Protein AF-A0AAD8H794-F1 (afdb_monomer)

Nearest PDB structures (foldseek):
  5msc-assembly1_A  TM=8.688E-01  e=3.220E-03  Nocardia iowensis
  5msw-assembly1_A  TM=8.282E-01  e=3.709E-03  Segniliparus rugosus ATCC BAA-974
  6oz1-assembly1_A  TM=8.303E-01  e=5.667E-03  Mycobacteroides chelonae
  5mss-assembly1_A  TM=8.416E-01  e=1.524E-02  Segniliparus rugosus ATCC BAA-974

Secondary structure (DSSP, 8-state):
---------------S--HHHHHHHTT-HHHHHHHHHHHHHHHHHTT--GGGS-S-----SSPP-TTTT-B-TTS-B-HHHHHHHTHHHHHHHHHHHHHHHHHHTT-

Mean predicted aligned error: 9.42 Å

Structure (mmCIF, N/CA/C/O backbone):
data_AF-A0AAD8H794-F1
#
_entry.id   AF-A0AAD8H794-F1
#
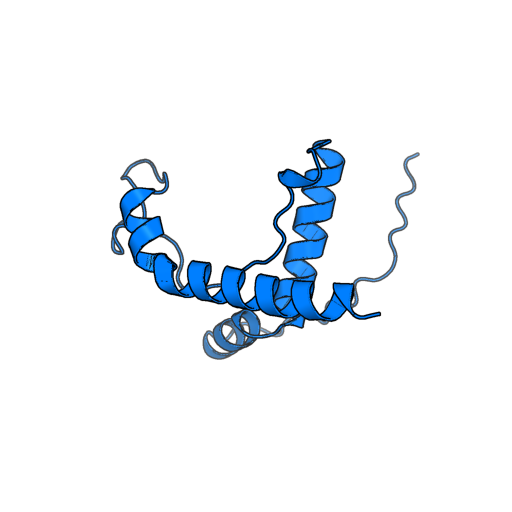loop_
_atom_site.group_PDB
_atom_site.id
_atom_site.type_symbol
_atom_site.label_atom_id
_atom_site.label_alt_id
_atom_site.label_comp_id
_atom_site.label_asym_id
_atom_site.label_entity_id
_atom_site.label_seq_id
_atom_site.pdbx_PDB_ins_code
_atom_site.Cartn_x
_atom_site.Cartn_y
_atom_site.Cartn_z
_atom_site.occupancy
_atom_site.B_iso_or_equiv
_atom_site.auth_seq_id
_atom_site.auth_comp_id
_atom_site.auth_asym_id
_atom_site.auth_atom_id
_atom_site.pdbx_PDB_model_num
ATOM 1 N N . MET A 1 1 ? 20.321 29.752 0.940 1.00 36.44 1 MET A N 1
ATOM 2 C CA . MET A 1 1 ? 19.524 29.686 -0.300 1.00 36.44 1 MET A CA 1
ATOM 3 C C . MET A 1 1 ? 19.483 28.234 -0.747 1.00 36.44 1 MET A C 1
ATOM 5 O O . MET A 1 1 ? 20.483 27.760 -1.264 1.00 36.44 1 MET A O 1
ATOM 9 N N . ASN A 1 2 ? 18.388 27.517 -0.495 1.00 34.38 2 ASN A N 1
ATOM 10 C CA . ASN A 1 2 ? 18.231 26.149 -0.991 1.00 34.38 2 ASN A CA 1
ATOM 11 C C . ASN A 1 2 ? 17.553 26.214 -2.358 1.00 34.38 2 ASN A C 1
ATOM 13 O O . ASN A 1 2 ? 16.357 26.477 -2.453 1.00 34.38 2 ASN A O 1
ATOM 17 N N . SER A 1 3 ? 18.346 26.035 -3.411 1.00 37.50 3 SER A N 1
ATOM 18 C CA . SER A 1 3 ? 17.858 25.787 -4.761 1.00 37.50 3 SER A CA 1
ATOM 19 C C . SER A 1 3 ? 17.489 24.309 -4.884 1.00 37.50 3 SER A C 1
ATOM 21 O O . SER A 1 3 ? 18.359 23.470 -5.101 1.00 37.50 3 SER A O 1
ATOM 23 N N . CYS A 1 4 ? 16.204 23.997 -4.761 1.00 37.56 4 CYS A N 1
ATOM 24 C CA . CYS A 1 4 ? 15.647 22.753 -5.277 1.00 37.56 4 CYS A CA 1
ATOM 25 C C . CYS A 1 4 ? 14.889 23.102 -6.559 1.00 37.56 4 CYS A C 1
ATOM 27 O O . CYS A 1 4 ? 13.697 23.387 -6.534 1.00 37.56 4 CYS A O 1
ATOM 29 N N . VAL A 1 5 ? 15.611 23.147 -7.678 1.00 45.78 5 VAL A N 1
ATOM 30 C CA . VAL A 1 5 ? 15.010 23.011 -9.007 1.00 45.78 5 VAL A CA 1
ATOM 31 C C . VAL A 1 5 ? 14.890 21.517 -9.277 1.00 45.78 5 VAL A C 1
ATOM 33 O O . VAL A 1 5 ? 15.856 20.862 -9.650 1.00 45.78 5 VAL A O 1
ATOM 36 N N . GLY A 1 6 ? 13.707 20.977 -8.993 1.00 36.09 6 GLY A N 1
ATOM 37 C CA . GLY A 1 6 ? 13.239 19.700 -9.516 1.00 36.09 6 GLY A CA 1
ATOM 38 C C . GLY A 1 6 ? 12.213 20.001 -10.595 1.00 36.09 6 GLY A C 1
ATOM 39 O O . GLY A 1 6 ? 11.066 20.326 -10.301 1.00 36.09 6 GLY A O 1
ATOM 40 N N . GLU A 1 7 ? 12.674 19.995 -11.838 1.00 43.09 7 GLU A N 1
ATOM 41 C CA . GLU A 1 7 ? 11.876 20.237 -13.029 1.00 43.09 7 GLU A CA 1
ATOM 42 C C . GLU A 1 7 ? 10.856 19.113 -13.277 1.00 43.09 7 GLU A C 1
ATOM 44 O O . GLU A 1 7 ? 11.184 17.931 -13.271 1.00 43.09 7 GLU A O 1
ATOM 49 N N . ASN A 1 8 ? 9.629 19.538 -13.595 1.00 39.47 8 ASN A N 1
ATOM 50 C CA . ASN A 1 8 ? 8.671 18.883 -14.487 1.00 39.47 8 ASN A CA 1
ATOM 51 C C . ASN A 1 8 ? 8.181 17.468 -14.133 1.00 39.47 8 ASN A C 1
ATOM 53 O O . ASN A 1 8 ? 8.352 16.521 -14.901 1.00 39.47 8 ASN A O 1
ATOM 57 N N . LEU A 1 9 ? 7.349 17.371 -13.095 1.00 43.09 9 LEU A N 1
ATOM 58 C CA . LEU A 1 9 ? 6.205 16.462 -13.172 1.00 43.09 9 LEU A CA 1
ATOM 59 C C . LEU A 1 9 ? 5.119 17.154 -13.997 1.00 43.09 9 LEU A C 1
ATOM 61 O O . LEU A 1 9 ? 4.323 17.935 -13.479 1.00 43.09 9 LEU A O 1
ATOM 65 N N . ASN A 1 10 ? 5.079 16.865 -15.299 1.00 41.28 10 ASN A N 1
ATOM 66 C CA . ASN A 1 10 ? 3.905 17.136 -16.125 1.00 41.28 10 ASN A CA 1
ATOM 67 C C . ASN A 1 10 ? 2.783 16.160 -15.725 1.00 41.28 10 ASN A C 1
ATOM 69 O O . ASN A 1 10 ? 2.366 15.298 -16.499 1.00 41.28 10 ASN A O 1
ATOM 73 N N . MET A 1 11 ? 2.321 16.275 -14.480 1.00 42.38 11 MET A N 1
ATOM 74 C CA . MET A 1 11 ? 1.046 15.742 -14.045 1.00 42.38 11 MET A CA 1
ATOM 75 C C . MET A 1 11 ? 0.011 16.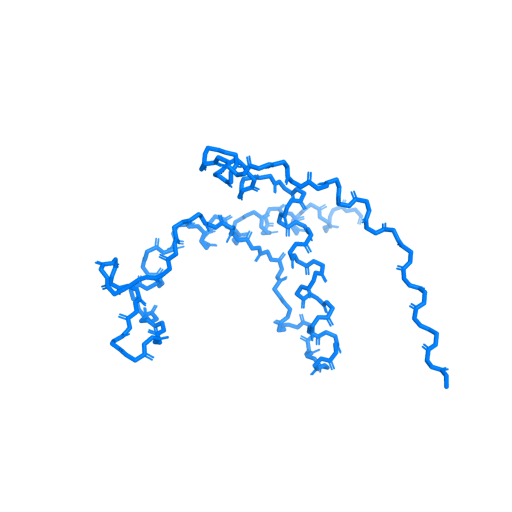666 -14.668 1.00 42.38 11 MET A C 1
ATOM 77 O O . MET A 1 11 ? -0.346 17.697 -14.099 1.00 42.38 11 MET A O 1
ATOM 81 N N . LYS A 1 12 ? -0.400 16.342 -15.901 1.00 43.56 12 LYS A N 1
ATOM 82 C CA . LYS A 1 12 ? -1.624 16.896 -16.480 1.00 43.56 12 LYS A CA 1
ATOM 83 C C . LYS A 1 12 ? -2.675 16.814 -15.383 1.00 43.56 12 LYS A C 1
ATOM 85 O O . LYS A 1 12 ? -2.995 15.716 -14.933 1.00 43.56 12 LYS A O 1
ATOM 90 N N . LEU A 1 13 ? -3.097 17.990 -14.929 1.00 45.91 13 LEU A N 1
ATOM 91 C CA . LEU A 1 13 ? -4.162 18.207 -13.966 1.00 45.91 13 LEU A CA 1
ATOM 92 C C . LEU A 1 13 ? -5.260 17.181 -14.244 1.00 45.91 13 LEU A C 1
ATOM 94 O O . LEU A 1 13 ? -5.828 17.186 -15.339 1.00 45.91 13 LEU A O 1
ATOM 98 N N . ILE A 1 14 ? -5.469 16.263 -13.298 1.00 48.94 14 ILE A N 1
ATOM 99 C CA . ILE A 1 14 ? -6.566 15.300 -13.360 1.00 48.94 14 ILE A CA 1
ATOM 100 C C . ILE A 1 14 ? -7.837 16.158 -13.458 1.00 48.94 14 ILE A C 1
ATOM 102 O O . ILE A 1 14 ? -8.065 16.978 -12.562 1.00 48.94 14 ILE A O 1
ATOM 106 N N . PRO A 1 15 ? -8.584 16.094 -14.576 1.00 46.97 15 PRO A N 1
ATOM 107 C CA . PRO A 1 15 ? -9.787 16.892 -14.747 1.00 46.97 15 PRO A CA 1
ATOM 108 C C . PRO A 1 15 ? -10.823 16.476 -13.698 1.00 46.97 15 PRO A C 1
ATOM 110 O O . PRO A 1 15 ? -10.766 15.375 -13.157 1.00 46.97 15 PRO A O 1
ATOM 113 N N . GLU A 1 16 ? -11.736 17.390 -13.382 1.00 54.25 16 GLU A N 1
ATOM 114 C CA . GLU A 1 16 ? -12.689 17.271 -12.279 1.00 54.25 16 GLU A CA 1
ATOM 115 C C . GLU A 1 16 ? -13.333 15.873 -12.154 1.00 54.25 16 GLU A C 1
ATOM 117 O O . GLU A 1 16 ? -13.856 15.296 -13.107 1.00 54.25 16 GLU A O 1
ATOM 122 N N . ASN A 1 17 ? -13.234 15.347 -10.930 1.00 50.97 17 ASN A N 1
ATOM 123 C CA . ASN A 1 17 ? -13.394 13.955 -10.520 1.00 50.97 17 ASN A CA 1
ATOM 124 C C . ASN A 1 17 ? -14.712 13.281 -10.944 1.00 50.97 17 ASN A C 1
ATOM 126 O O . ASN A 1 17 ? -15.798 13.710 -10.551 1.00 50.97 17 ASN A O 1
ATOM 130 N N . SER A 1 18 ? -14.596 12.104 -11.569 1.00 58.06 18 SER A N 1
ATOM 131 C CA . SER A 1 18 ? -15.633 11.063 -11.545 1.00 58.06 18 SER A CA 1
ATOM 132 C C . SER A 1 18 ? -15.081 9.781 -10.901 1.00 58.06 18 SER A C 1
ATOM 134 O O . SER A 1 18 ? -13.904 9.453 -11.038 1.00 58.06 18 SER A O 1
ATOM 136 N N . CYS A 1 19 ? -15.915 9.051 -10.154 1.00 57.09 19 CYS A N 1
ATOM 137 C CA . CYS A 1 19 ? -15.513 7.842 -9.413 1.00 57.09 19 CYS A CA 1
ATOM 138 C C . CYS A 1 19 ? -15.030 6.701 -10.339 1.00 57.09 19 CYS A C 1
ATOM 140 O O . CYS A 1 19 ? -14.148 5.922 -9.974 1.00 57.09 19 CYS A O 1
ATOM 142 N N . GLU A 1 20 ? -15.565 6.633 -11.563 1.00 61.28 20 GLU A N 1
ATOM 143 C CA . GLU A 1 20 ? -15.166 5.644 -12.574 1.00 61.28 20 GLU A CA 1
ATOM 144 C C . GLU A 1 20 ? -13.726 5.844 -13.057 1.00 61.28 20 GLU A C 1
ATOM 146 O O . GLU A 1 20 ? -13.031 4.861 -13.322 1.00 61.28 20 GLU A O 1
ATOM 151 N N . ASP A 1 21 ? -13.257 7.091 -13.103 1.00 79.44 21 ASP A N 1
ATOM 152 C CA . ASP A 1 21 ? -11.893 7.437 -13.509 1.00 79.44 21 ASP A CA 1
ATOM 153 C C . ASP A 1 21 ? -10.862 6.987 -12.460 1.00 79.44 21 ASP A C 1
ATOM 155 O O . ASP A 1 21 ? -9.854 6.353 -12.781 1.00 79.44 21 ASP A O 1
ATOM 159 N N . LEU A 1 22 ? -11.165 7.176 -11.171 1.00 82.25 22 LEU A N 1
ATOM 160 C CA . LEU A 1 22 ? -10.272 6.761 -10.082 1.00 82.25 22 LEU A CA 1
ATOM 161 C C . LEU A 1 22 ? -10.116 5.237 -9.998 1.00 82.25 22 LEU A C 1
ATOM 163 O O . LEU A 1 22 ? -9.016 4.729 -9.776 1.00 82.25 22 LEU A O 1
ATOM 167 N N . GLY A 1 23 ? -11.200 4.488 -10.221 1.00 87.00 23 GLY A N 1
ATOM 168 C CA . GLY A 1 23 ? -11.146 3.026 -10.259 1.00 87.00 23 GLY A CA 1
ATOM 169 C C . GLY A 1 23 ? -10.270 2.486 -11.397 1.00 87.00 23 GLY A C 1
ATOM 170 O O . GLY A 1 23 ? -9.614 1.452 -11.236 1.00 87.00 23 GLY A O 1
ATOM 171 N N . GLN A 1 24 ? -10.232 3.182 -12.538 1.00 87.19 24 GLN A N 1
ATOM 172 C CA . GLN A 1 24 ? -9.328 2.863 -13.647 1.00 87.19 24 GLN A CA 1
ATOM 173 C C . GLN A 1 24 ? -7.886 3.248 -13.311 1.00 87.19 24 GLN A C 1
ATOM 175 O O . GLN A 1 24 ? -6.976 2.449 -13.539 1.00 87.19 24 GLN A O 1
ATOM 180 N N . LEU A 1 25 ? -7.685 4.408 -12.684 1.00 89.06 25 LEU A N 1
ATOM 181 C CA . LEU A 1 25 ? -6.370 4.878 -12.261 1.00 89.06 25 LEU A CA 1
ATOM 182 C C . LEU A 1 25 ? -5.694 3.910 -11.279 1.00 89.06 25 LEU A C 1
ATOM 184 O O . LEU A 1 25 ? -4.514 3.608 -11.440 1.00 89.06 25 LEU A O 1
ATOM 188 N N . CYS A 1 26 ? -6.434 3.331 -10.325 1.00 91.75 26 CYS A N 1
ATOM 189 C CA . CYS A 1 26 ? -5.894 2.314 -9.412 1.00 91.75 26 CYS A CA 1
ATOM 190 C C . CYS A 1 26 ? -5.339 1.070 -10.135 1.00 91.75 26 CYS A C 1
ATOM 192 O O . CYS A 1 26 ? -4.482 0.365 -9.595 1.00 91.75 26 CYS A O 1
ATOM 194 N N . LYS A 1 27 ? -5.821 0.784 -11.352 1.00 90.00 27 LYS A N 1
ATOM 195 C CA . LYS A 1 27 ? -5.369 -0.344 -12.180 1.00 90.00 27 LYS A CA 1
ATOM 196 C C . LYS A 1 27 ? -4.238 0.040 -13.136 1.00 90.00 27 LYS A C 1
ATOM 198 O O . LYS A 1 27 ? -3.591 -0.863 -13.664 1.00 90.00 27 LYS A O 1
ATOM 203 N N . ASP A 1 28 ? -3.980 1.332 -13.349 1.00 92.19 28 ASP A N 1
ATOM 204 C CA . ASP A 1 28 ? -2.940 1.811 -14.260 1.00 92.19 28 ASP A CA 1
ATOM 205 C C . ASP A 1 28 ? -1.538 1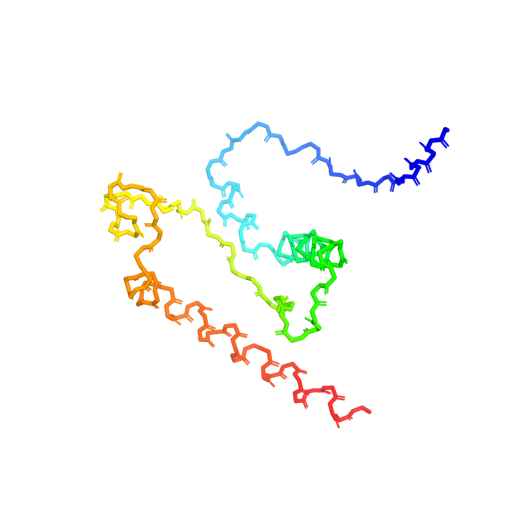.515 -13.684 1.00 92.19 28 ASP A C 1
ATOM 207 O O . ASP A 1 28 ? -1.179 2.005 -12.605 1.00 92.19 28 ASP A O 1
ATOM 211 N N . PRO A 1 29 ? -0.695 0.736 -14.389 1.00 91.88 29 PRO A N 1
ATOM 212 C CA . PRO A 1 29 ? 0.689 0.504 -13.989 1.00 91.88 29 PRO A CA 1
ATOM 213 C C . PRO A 1 29 ? 1.500 1.785 -13.764 1.00 91.88 29 PRO A C 1
ATOM 215 O O . PRO A 1 29 ? 2.353 1.798 -12.879 1.00 91.88 29 PRO A O 1
ATOM 218 N N . ARG A 1 30 ? 1.223 2.862 -14.512 1.00 92.88 30 ARG A N 1
ATOM 219 C CA . ARG A 1 30 ? 1.910 4.155 -14.373 1.00 92.88 30 ARG A CA 1
ATOM 220 C C . ARG A 1 30 ? 1.605 4.810 -13.031 1.00 92.88 30 ARG A C 1
ATOM 222 O O . ARG A 1 30 ? 2.511 5.355 -12.412 1.00 92.88 30 ARG A O 1
ATOM 229 N N . ALA A 1 31 ? 0.364 4.704 -12.555 1.00 93.81 31 ALA A N 1
ATOM 230 C CA . ALA A 1 31 ? -0.024 5.224 -11.246 1.00 93.81 31 ALA A CA 1
ATOM 231 C C . ALA A 1 31 ? 0.676 4.456 -10.116 1.00 93.81 31 ALA A C 1
ATOM 233 O O . ALA A 1 31 ? 1.221 5.060 -9.197 1.00 93.81 31 ALA A O 1
ATOM 234 N N . ARG A 1 32 ? 0.740 3.120 -10.214 1.00 94.50 32 ARG A N 1
ATOM 235 C CA . ARG A 1 32 ? 1.480 2.291 -9.243 1.00 94.50 32 ARG A CA 1
ATOM 236 C C . ARG A 1 32 ? 2.972 2.620 -9.223 1.00 94.50 32 ARG A C 1
ATOM 238 O O . ARG A 1 32 ? 3.554 2.697 -8.148 1.00 94.50 32 ARG A O 1
ATOM 245 N N . ALA A 1 33 ? 3.572 2.826 -10.396 1.00 94.25 33 ALA A N 1
ATOM 246 C CA . ALA A 1 33 ? 4.977 3.200 -10.514 1.00 94.25 33 ALA A CA 1
ATOM 247 C C . ALA A 1 33 ? 5.258 4.575 -9.889 1.00 94.25 33 ALA A C 1
ATOM 249 O O . ALA A 1 33 ? 6.224 4.706 -9.149 1.00 94.25 33 ALA A O 1
ATOM 250 N N . ALA A 1 34 ? 4.395 5.569 -10.127 1.00 95.94 34 ALA A N 1
ATOM 251 C CA . ALA A 1 34 ? 4.526 6.888 -9.509 1.00 95.94 34 ALA A CA 1
ATOM 252 C C . ALA A 1 34 ? 4.471 6.810 -7.973 1.00 95.94 34 ALA A C 1
ATOM 254 O O . ALA A 1 34 ? 5.355 7.332 -7.303 1.00 95.94 34 ALA A O 1
ATOM 255 N N . VAL A 1 35 ? 3.503 6.069 -7.418 1.00 96.50 35 VAL A N 1
ATOM 256 C CA . VAL A 1 35 ? 3.398 5.868 -5.961 1.00 96.50 35 VAL A CA 1
ATOM 257 C C . VAL A 1 35 ? 4.638 5.175 -5.390 1.00 96.50 35 VAL A C 1
ATOM 259 O O . VAL A 1 35 ? 5.107 5.556 -4.322 1.00 96.50 35 VA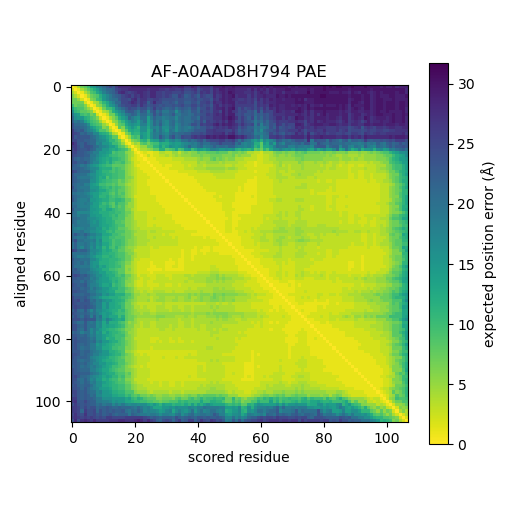L A O 1
ATOM 262 N N . LEU A 1 36 ? 5.190 4.176 -6.085 1.00 96.62 36 LEU A N 1
ATOM 263 C CA . LEU A 1 36 ? 6.423 3.510 -5.655 1.00 96.62 36 LEU A CA 1
ATOM 264 C C . LEU A 1 36 ? 7.626 4.459 -5.644 1.00 96.62 36 LEU A C 1
ATOM 266 O O . LEU A 1 36 ? 8.380 4.446 -4.679 1.00 96.62 36 LEU A O 1
ATOM 270 N N . VAL A 1 37 ? 7.777 5.311 -6.663 1.00 97.44 37 VAL A N 1
ATOM 271 C CA . VAL A 1 37 ? 8.852 6.319 -6.707 1.00 97.44 37 VAL A CA 1
ATOM 272 C C . VAL A 1 37 ? 8.763 7.268 -5.510 1.00 97.44 37 VAL A C 1
ATOM 274 O O . VAL A 1 37 ? 9.776 7.537 -4.863 1.00 97.44 37 VAL A O 1
ATOM 277 N N . ASP A 1 38 ? 7.558 7.725 -5.173 1.00 97.88 38 ASP A N 1
ATOM 278 C CA . ASP A 1 38 ? 7.347 8.593 -4.013 1.00 97.88 38 ASP A CA 1
ATOM 279 C C . ASP A 1 38 ? 7.654 7.860 -2.693 1.00 97.88 38 ASP A C 1
ATOM 281 O O . ASP A 1 38 ? 8.292 8.419 -1.798 1.00 97.88 38 ASP A O 1
ATOM 285 N N . MET A 1 39 ? 7.253 6.589 -2.569 1.00 97.88 39 MET A N 1
ATOM 286 C CA . MET A 1 39 ? 7.575 5.759 -1.401 1.00 97.88 39 MET A CA 1
ATOM 287 C C . MET A 1 39 ? 9.084 5.542 -1.240 1.00 97.88 39 MET A C 1
ATOM 289 O O . MET A 1 39 ? 9.590 5.616 -0.118 1.00 97.88 39 MET A O 1
ATOM 293 N N . ASP A 1 40 ? 9.804 5.313 -2.337 1.00 97.50 40 ASP A N 1
ATOM 294 C CA . ASP A 1 40 ? 11.256 5.130 -2.339 1.00 97.50 40 ASP A CA 1
ATOM 295 C C . ASP A 1 40 ? 11.988 6.411 -1.925 1.00 97.50 40 ASP A C 1
ATOM 297 O O . ASP A 1 40 ? 12.963 6.345 -1.170 1.00 97.50 40 ASP A O 1
ATOM 301 N N . ALA A 1 41 ? 11.497 7.576 -2.360 1.00 97.88 41 ALA A N 1
ATOM 302 C CA . ALA A 1 41 ? 12.031 8.872 -1.949 1.00 97.88 41 ALA A CA 1
ATOM 303 C C . ALA A 1 41 ? 11.894 9.081 -0.430 1.00 97.88 41 ALA A C 1
ATOM 305 O O . ALA A 1 41 ? 12.867 9.444 0.234 1.00 97.88 41 ALA A O 1
ATOM 306 N N . VAL A 1 42 ? 10.722 8.768 0.140 1.00 98.12 42 VAL A N 1
ATOM 307 C CA . VAL A 1 42 ? 10.489 8.837 1.595 1.00 98.12 42 VAL A CA 1
ATOM 308 C C . VAL A 1 42 ? 11.367 7.834 2.348 1.00 98.12 42 VAL A C 1
ATOM 310 O O . VAL A 1 42 ? 11.952 8.170 3.378 1.00 98.12 42 VAL A O 1
ATOM 313 N N . ALA A 1 43 ? 11.500 6.606 1.840 1.00 97.88 43 ALA A N 1
ATOM 314 C CA . ALA A 1 43 ? 12.361 5.589 2.439 1.00 97.88 43 ALA A CA 1
ATOM 315 C C . ALA A 1 43 ? 13.841 6.011 2.433 1.00 97.88 43 ALA A C 1
ATOM 317 O O . ALA A 1 43 ? 14.553 5.781 3.414 1.00 97.88 43 ALA A O 1
ATOM 318 N N . GLN A 1 44 ? 14.291 6.668 1.359 1.00 97.88 44 GLN A N 1
ATOM 319 C CA . GLN A 1 44 ? 15.644 7.204 1.241 1.00 97.88 44 GLN A CA 1
ATOM 320 C C . GLN A 1 44 ? 15.892 8.346 2.229 1.00 97.88 44 GLN A C 1
ATOM 322 O O . GLN A 1 44 ? 16.923 8.349 2.903 1.00 97.88 44 GLN A O 1
ATOM 327 N N . GLU A 1 45 ? 14.956 9.289 2.344 1.00 98.25 45 GLU A N 1
ATOM 328 C CA . GLU A 1 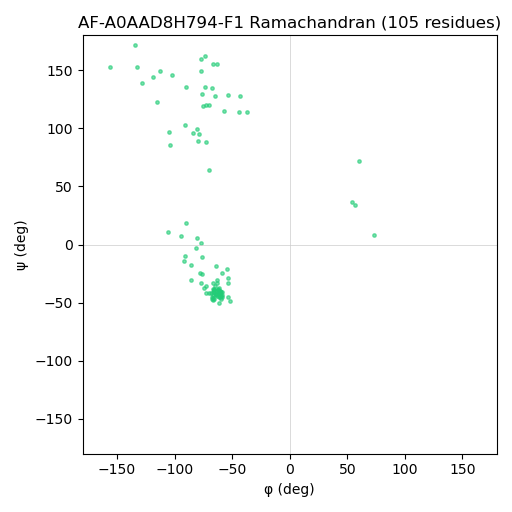45 ? 15.035 10.385 3.316 1.00 98.25 45 GLU A CA 1
ATOM 329 C C . GLU A 1 45 ? 15.084 9.854 4.756 1.00 98.25 45 GLU A C 1
ATOM 331 O O . GLU A 1 45 ? 15.889 10.313 5.568 1.00 98.25 45 GLU A O 1
ATOM 336 N N . ALA A 1 46 ? 14.296 8.817 5.050 1.00 98.19 46 ALA A N 1
ATOM 337 C CA . ALA A 1 46 ? 14.278 8.137 6.342 1.00 98.19 46 ALA A CA 1
ATOM 338 C C . ALA A 1 46 ? 15.463 7.173 6.570 1.00 98.19 46 ALA A C 1
ATOM 340 O O . ALA A 1 46 ? 15.533 6.542 7.625 1.00 98.19 46 ALA A O 1
ATOM 341 N N . GLN A 1 47 ? 16.396 7.060 5.614 1.00 97.94 47 GLN A N 1
ATOM 342 C CA . GLN A 1 47 ? 17.577 6.187 5.680 1.00 97.94 47 GLN A CA 1
ATOM 343 C C . GLN A 1 47 ? 17.239 4.714 5.964 1.00 97.94 47 GLN A C 1
ATOM 345 O O . GLN A 1 47 ? 17.975 4.012 6.667 1.00 97.94 47 GLN A O 1
ATOM 350 N N . LEU A 1 48 ? 16.121 4.235 5.415 1.00 98.31 48 LEU A N 1
ATOM 351 C CA . LEU A 1 48 ? 15.707 2.846 5.567 1.00 98.31 48 LEU A CA 1
ATOM 352 C C . LEU A 1 48 ? 16.674 1.901 4.847 1.00 98.31 48 LEU A C 1
ATOM 354 O O . LEU A 1 48 ? 17.365 2.248 3.884 1.00 98.31 48 LEU A O 1
ATOM 358 N N . ARG A 1 49 ? 16.730 0.657 5.308 1.00 97.75 49 ARG A N 1
ATOM 359 C CA . ARG A 1 49 ? 17.515 -0.396 4.663 1.00 97.75 49 ARG A CA 1
ATOM 360 C C . ARG A 1 49 ? 16.767 -0.894 3.435 1.00 97.75 49 ARG A C 1
ATOM 362 O O . ARG A 1 49 ? 15.548 -0.982 3.445 1.00 97.75 49 ARG A O 1
ATOM 369 N N . LYS A 1 50 ? 17.488 -1.341 2.403 1.00 93.75 50 LYS A N 1
ATOM 370 C CA . LYS A 1 50 ? 16.881 -1.802 1.136 1.00 93.75 50 LYS A CA 1
ATOM 371 C C . LYS A 1 50 ? 15.804 -2.887 1.292 1.00 93.75 50 LYS A C 1
ATOM 373 O O . LYS A 1 50 ? 14.912 -2.963 0.462 1.00 93.75 50 LYS A O 1
ATOM 378 N N . PHE A 1 51 ? 15.870 -3.726 2.330 1.00 95.62 51 PHE A N 1
ATOM 379 C CA . PHE A 1 51 ? 14.844 -4.750 2.582 1.00 95.62 51 PHE A CA 1
ATOM 380 C C . PHE A 1 51 ? 13.539 -4.192 3.178 1.00 95.62 51 PHE A C 1
ATOM 382 O O . PHE A 1 51 ? 12.558 -4.921 3.266 1.00 95.62 51 PHE A O 1
ATOM 389 N N . GLU A 1 52 ? 13.530 -2.930 3.609 1.00 96.62 52 GLU A N 1
ATOM 390 C CA . GLU A 1 52 ? 12.354 -2.220 4.127 1.00 96.62 52 GLU A CA 1
ATOM 391 C C . GLU A 1 52 ? 11.592 -1.481 3.012 1.00 96.62 52 GLU A C 1
ATOM 393 O O . GLU A 1 52 ? 10.476 -1.020 3.239 1.00 96.62 52 GLU A O 1
ATOM 398 N N . TYR A 1 53 ? 12.168 -1.389 1.807 1.00 97.12 53 TYR A N 1
ATOM 399 C CA . TYR A 1 53 ? 11.539 -0.761 0.646 1.00 97.12 53 TYR A CA 1
ATOM 400 C C . TYR A 1 53 ? 10.427 -1.663 0.105 1.00 97.12 53 TYR A C 1
ATOM 402 O O . TYR A 1 53 ? 10.597 -2.878 -0.046 1.00 97.12 53 TYR A O 1
ATOM 410 N N . ALA A 1 54 ? 9.281 -1.066 -0.219 1.00 96.38 54 ALA A N 1
ATOM 411 C CA . ALA A 1 54 ? 8.188 -1.793 -0.844 1.00 96.38 54 ALA A CA 1
ATOM 412 C C . ALA A 1 54 ? 8.546 -2.106 -2.305 1.00 96.38 54 ALA A C 1
ATOM 414 O O . ALA A 1 54 ? 8.747 -1.204 -3.105 1.00 96.38 54 ALA A O 1
ATOM 415 N N . LYS A 1 55 ? 8.585 -3.389 -2.677 1.00 95.81 55 LYS A N 1
ATOM 416 C CA . LYS A 1 55 ? 8.868 -3.800 -4.066 1.00 95.81 55 LYS A CA 1
ATOM 417 C C . LYS A 1 55 ? 7.673 -3.650 -5.013 1.00 95.81 55 LYS A C 1
ATOM 419 O O . LYS A 1 55 ? 7.848 -3.583 -6.224 1.00 95.81 55 LYS A O 1
ATOM 424 N N . ALA A 1 56 ? 6.457 -3.669 -4.474 1.00 96.12 56 ALA A N 1
ATOM 425 C CA . ALA A 1 56 ? 5.225 -3.593 -5.246 1.00 96.12 56 ALA A CA 1
ATOM 426 C C . ALA A 1 56 ? 4.080 -3.050 -4.384 1.00 96.12 56 ALA A C 1
ATOM 428 O O . ALA A 1 56 ? 4.059 -3.245 -3.168 1.00 96.12 56 ALA A O 1
ATOM 429 N N . VAL A 1 57 ? 3.099 -2.417 -5.031 1.00 96.25 57 VAL A N 1
ATOM 430 C CA . VAL A 1 57 ? 1.886 -1.895 -4.386 1.00 96.25 57 VAL A CA 1
ATOM 431 C C . VAL A 1 57 ? 0.632 -2.294 -5.156 1.00 96.25 57 VAL A C 1
ATOM 433 O O . VAL A 1 57 ? 0.646 -2.468 -6.379 1.00 96.25 57 VAL A O 1
ATOM 436 N N . THR A 1 58 ? -0.477 -2.394 -4.429 1.00 95.81 58 THR A N 1
ATOM 437 C CA . THR A 1 58 ? -1.826 -2.476 -4.993 1.00 95.81 58 THR A CA 1
ATOM 438 C C . THR A 1 58 ? -2.586 -1.234 -4.555 1.00 95.81 58 THR A C 1
ATOM 440 O O . THR A 1 58 ? -2.698 -0.976 -3.359 1.00 95.81 58 THR A O 1
ATOM 443 N N . LEU A 1 59 ? -3.098 -0.466 -5.517 1.00 95.19 59 LEU A N 1
ATOM 444 C CA . LEU A 1 59 ? -3.940 0.696 -5.248 1.00 95.19 59 LEU A CA 1
ATOM 445 C C . LEU A 1 59 ? -5.399 0.248 -5.196 1.00 95.19 59 LEU A C 1
ATOM 447 O O . LEU A 1 59 ? -5.844 -0.528 -6.044 1.00 95.19 59 LEU A O 1
ATOM 451 N N . VAL A 1 60 ? -6.133 0.734 -4.200 1.00 93.19 60 VAL A N 1
ATOM 452 C CA . VAL A 1 60 ? -7.545 0.410 -3.995 1.00 93.19 60 VAL A CA 1
ATOM 453 C C . VAL A 1 60 ? -8.342 1.694 -3.840 1.00 93.19 60 VAL A C 1
ATOM 455 O O . VAL A 1 60 ? -7.887 2.638 -3.199 1.00 93.19 60 VAL A O 1
ATOM 458 N N . LEU A 1 61 ? -9.521 1.722 -4.457 1.00 91.81 61 LEU A N 1
ATOM 459 C CA . LEU A 1 61 ? -10.427 2.867 -4.388 1.00 91.81 61 LEU A CA 1
ATOM 460 C C . LEU A 1 61 ? -11.170 2.918 -3.048 1.00 91.81 61 LEU A C 1
ATOM 462 O O . LEU A 1 61 ? -11.486 3.994 -2.552 1.00 91.81 61 LEU A O 1
ATOM 466 N N . GLU A 1 62 ? -11.466 1.749 -2.476 1.00 90.75 62 GLU A N 1
ATOM 467 C CA . GLU A 1 62 ? -12.200 1.645 -1.221 1.00 90.75 62 GLU A CA 1
ATOM 468 C C . GLU A 1 62 ? -11.295 2.016 -0.031 1.00 90.75 62 GLU A C 1
ATOM 470 O O . GLU A 1 62 ? -10.280 1.348 0.197 1.00 90.75 62 GLU A O 1
ATOM 475 N N . PRO A 1 63 ? -11.639 3.057 0.748 1.00 92.00 63 PRO A N 1
ATOM 476 C CA . PRO A 1 63 ? -10.875 3.436 1.928 1.00 92.00 63 PRO A CA 1
ATOM 477 C C . PRO A 1 63 ? -11.092 2.455 3.088 1.00 92.00 63 PRO A C 1
ATOM 479 O O . PRO A 1 63 ? -12.074 1.716 3.147 1.00 92.00 63 PRO A O 1
ATOM 482 N N . PHE A 1 64 ? -10.198 2.480 4.077 1.00 94.62 64 PHE A N 1
ATOM 483 C CA . PHE A 1 64 ? -10.421 1.741 5.321 1.00 94.62 64 PHE A CA 1
ATOM 484 C C . PHE A 1 64 ? -11.426 2.491 6.182 1.00 94.62 64 PHE A C 1
ATOM 486 O O . PHE A 1 64 ? -11.256 3.683 6.438 1.00 94.62 64 PHE A O 1
ATOM 493 N N . THR A 1 65 ? -12.450 1.791 6.656 1.00 95.38 65 THR A N 1
ATOM 494 C CA . THR A 1 65 ? -13.505 2.393 7.463 1.00 95.38 65 THR A CA 1
ATOM 495 C C . THR A 1 65 ? -13.828 1.538 8.688 1.00 95.38 65 THR A C 1
ATOM 497 O O . THR A 1 65 ? -13.293 0.440 8.892 1.00 95.38 65 THR A O 1
ATOM 500 N N . LEU A 1 66 ? -14.659 2.077 9.580 1.00 95.62 66 LEU A N 1
ATOM 501 C CA . LEU A 1 66 ? -15.178 1.309 10.711 1.00 95.62 66 LEU A CA 1
ATOM 502 C C . LEU A 1 66 ? -16.218 0.296 10.220 1.00 95.62 66 LEU A C 1
ATOM 504 O O . LEU A 1 66 ? -16.268 -0.827 10.722 1.00 95.62 66 LEU A O 1
ATOM 508 N N . GLU A 1 67 ? -16.998 0.697 9.215 1.00 94.81 67 GLU A N 1
ATOM 509 C CA . GLU A 1 67 ? -18.114 -0.031 8.617 1.00 94.81 67 GLU A CA 1
ATOM 510 C C . GLU A 1 67 ? -17.642 -1.265 7.846 1.00 94.81 67 GLU A C 1
ATOM 512 O O . GLU A 1 67 ? -18.231 -2.331 8.004 1.00 94.81 67 GLU A O 1
ATOM 517 N N . ASN A 1 68 ? -16.543 -1.166 7.085 1.00 93.19 68 ASN A N 1
ATOM 518 C CA . ASN A 1 68 ? -15.932 -2.332 6.434 1.00 93.19 68 ASN A CA 1
ATOM 519 C C . ASN A 1 68 ? -15.046 -3.156 7.384 1.00 93.19 68 ASN A C 1
ATOM 521 O O . ASN A 1 68 ? -14.407 -4.125 6.981 1.00 93.19 68 ASN A O 1
ATOM 525 N N . GLY A 1 69 ? -15.024 -2.803 8.674 1.00 94.25 69 GLY A N 1
ATOM 526 C CA . GLY A 1 69 ? -14.375 -3.588 9.715 1.00 94.25 69 GLY A CA 1
ATOM 527 C C . GLY A 1 69 ? -12.848 -3.540 9.686 1.00 94.25 69 GLY A C 1
ATOM 528 O O . GLY A 1 69 ? -12.224 -4.263 10.466 1.00 94.25 69 GLY A O 1
ATOM 529 N N . LEU A 1 70 ? -12.242 -2.686 8.855 1.00 96.94 70 LEU A N 1
ATOM 530 C CA . LEU A 1 70 ? -10.788 -2.575 8.713 1.00 96.94 70 LEU A CA 1
ATOM 531 C C . LEU A 1 70 ? -10.153 -1.635 9.743 1.00 96.94 70 LEU A C 1
ATOM 533 O O . LEU A 1 70 ? -8.951 -1.742 10.000 1.00 96.94 70 LEU A O 1
ATOM 537 N N . LEU A 1 71 ? -10.938 -0.762 10.385 1.00 97.75 71 LEU A N 1
ATOM 538 C CA . LEU A 1 71 ? -10.462 0.151 11.428 1.00 97.75 71 LEU A CA 1
ATOM 539 C C . LEU A 1 71 ? -11.014 -0.160 12.829 1.00 97.75 71 LEU A C 1
ATOM 541 O O . LEU A 1 71 ? -12.126 -0.666 13.015 1.00 97.75 71 LEU A O 1
ATOM 545 N N . THR A 1 72 ? -10.216 0.155 13.850 1.00 95.44 72 THR A N 1
ATOM 546 C CA . THR A 1 72 ? -10.661 0.310 15.242 1.00 95.44 72 THR A CA 1
ATOM 547 C C . THR A 1 72 ? -11.369 1.655 15.423 1.00 95.44 72 THR A C 1
ATOM 549 O O . THR A 1 72 ? -11.065 2.581 14.675 1.00 95.44 72 THR A O 1
ATOM 552 N N . PRO A 1 73 ? -12.209 1.837 16.465 1.00 96.56 73 PRO A N 1
ATOM 553 C CA . PRO A 1 73 ? -12.811 3.143 16.783 1.00 96.56 73 PRO A CA 1
ATOM 554 C C . PRO A 1 73 ? -11.798 4.288 16.962 1.00 96.56 73 PRO A C 1
ATOM 556 O O . PRO A 1 73 ? -12.143 5.453 16.838 1.00 96.56 73 PRO A O 1
ATOM 559 N N . SER A 1 74 ? -10.534 3.954 17.238 1.00 96.00 74 SER A N 1
ATOM 560 C CA . SER A 1 74 ? -9.402 4.884 17.315 1.00 96.00 74 SER A CA 1
ATOM 561 C C . SER A 1 74 ? -8.664 5.093 15.983 1.00 96.00 74 SER A C 1
ATOM 563 O O . SER A 1 74 ? -7.515 5.529 15.996 1.00 96.00 74 SER A O 1
ATOM 565 N N . PHE A 1 75 ? -9.286 4.751 14.850 1.00 94.12 75 PHE A N 1
ATOM 566 C CA . PHE A 1 75 ? -8.747 4.887 13.490 1.00 94.12 75 PHE A CA 1
ATOM 567 C C . PHE A 1 75 ? -7.402 4.173 13.264 1.00 94.12 75 PHE A C 1
ATOM 569 O O . PHE A 1 75 ? -6.559 4.623 12.492 1.00 94.12 75 PHE A O 1
ATOM 576 N N . LYS A 1 76 ? -7.196 3.024 13.924 1.00 96.19 76 LYS A N 1
ATOM 577 C CA . LYS A 1 76 ? -6.044 2.139 13.679 1.00 96.19 76 LYS A CA 1
ATOM 578 C C . LYS A 1 76 ? -6.458 0.941 12.833 1.00 96.19 76 LYS A C 1
ATOM 580 O O . LYS A 1 76 ? -7.550 0.409 13.009 1.00 96.19 76 LYS A O 1
ATOM 585 N N . ILE A 1 77 ? -5.561 0.467 11.970 1.00 97.31 77 ILE A N 1
ATOM 586 C CA . ILE A 1 77 ? -5.796 -0.722 11.139 1.00 97.31 77 ILE A CA 1
ATOM 587 C C . ILE A 1 77 ? -5.933 -1.973 12.017 1.00 97.31 77 ILE A C 1
ATOM 589 O O . ILE A 1 77 ? -5.050 -2.300 12.817 1.00 97.31 77 ILE A O 1
ATOM 593 N N . LYS A 1 78 ? -7.015 -2.719 11.807 1.00 97.50 78 LYS A N 1
ATOM 594 C CA . LYS A 1 78 ? -7.239 -4.064 12.337 1.00 97.50 78 LYS A CA 1
ATOM 595 C C . LYS A 1 78 ? -6.471 -5.079 11.487 1.00 97.50 78 LYS A C 1
ATOM 597 O O . LYS A 1 78 ? -6.966 -5.593 10.488 1.00 97.50 78 LYS A O 1
ATOM 602 N N . ARG A 1 79 ? -5.214 -5.332 11.866 1.00 97.19 79 ARG A N 1
ATOM 603 C CA . ARG A 1 79 ? -4.259 -6.119 11.060 1.00 97.19 79 ARG A CA 1
ATOM 604 C C . ARG A 1 79 ? -4.764 -7.511 10.638 1.00 97.19 79 ARG A C 1
ATOM 606 O O . ARG A 1 79 ? -4.572 -7.827 9.468 1.00 97.19 79 ARG A O 1
ATOM 613 N N . PRO A 1 80 ? -5.386 -8.340 11.505 1.00 97.44 80 PRO A N 1
ATOM 614 C CA . PRO A 1 80 ? -5.885 -9.653 11.084 1.00 97.44 80 PRO A CA 1
ATOM 615 C C . PRO A 1 80 ? -6.944 -9.561 9.977 1.00 97.44 80 PRO A C 1
ATOM 617 O O . PRO A 1 80 ? -6.843 -10.263 8.978 1.00 97.44 80 PRO A O 1
ATOM 620 N N . GLN A 1 81 ? -7.891 -8.634 10.116 1.00 97.56 81 GLN A N 1
ATOM 621 C CA . GLN A 1 81 ? -8.979 -8.403 9.167 1.00 97.56 81 GLN A CA 1
ATOM 622 C C . GLN A 1 81 ? -8.452 -7.848 7.843 1.00 97.56 81 GLN A C 1
ATOM 624 O O . GLN A 1 81 ? -8.803 -8.349 6.782 1.00 97.56 81 GLN A O 1
ATOM 629 N N . ALA A 1 82 ? -7.549 -6.864 7.894 1.00 96.94 82 ALA A N 1
ATOM 630 C CA . ALA A 1 82 ? -6.916 -6.326 6.693 1.00 96.94 82 ALA A CA 1
ATOM 631 C C . ALA A 1 82 ? -6.089 -7.392 5.956 1.00 96.94 82 ALA A C 1
ATOM 633 O O . ALA A 1 82 ? -6.124 -7.461 4.730 1.00 96.94 82 ALA A O 1
ATOM 634 N N . LYS A 1 83 ? -5.376 -8.256 6.693 1.00 96.94 83 LYS A N 1
ATOM 635 C CA . LYS A 1 83 ? -4.624 -9.370 6.104 1.00 96.94 83 LYS A CA 1
ATOM 636 C C . LYS A 1 83 ? -5.545 -10.336 5.360 1.00 96.94 83 LYS A C 1
ATOM 638 O O . LYS A 1 83 ? -5.192 -10.756 4.267 1.00 96.94 83 LYS A O 1
ATOM 643 N N . GLU A 1 84 ? -6.681 -10.697 5.949 1.00 97.56 84 GLU A N 1
ATOM 644 C CA . GLU A 1 84 ? -7.661 -11.588 5.322 1.00 97.56 84 GLU A CA 1
ATOM 645 C C . GLU A 1 84 ? -8.305 -10.933 4.093 1.00 97.56 84 GLU A C 1
ATOM 647 O O . GLU A 1 84 ? -8.295 -11.519 3.012 1.00 97.56 84 GLU A O 1
ATOM 652 N N . TYR A 1 85 ? -8.751 -9.680 4.224 1.00 96.56 85 TYR A N 1
ATOM 653 C CA . TYR A 1 85 ? -9.383 -8.915 3.146 1.00 96.56 85 TYR A CA 1
ATOM 654 C C . TYR A 1 85 ? -8.470 -8.754 1.921 1.00 96.56 85 TYR A C 1
ATOM 656 O O . TYR A 1 85 ? -8.887 -8.980 0.786 1.00 96.56 85 TYR A O 1
ATOM 664 N N . PHE A 1 86 ? -7.193 -8.421 2.138 1.00 96.69 86 PHE A N 1
ATOM 665 C CA . PHE A 1 86 ? -6.220 -8.203 1.062 1.00 96.69 86 PHE A CA 1
ATOM 666 C C . PHE A 1 86 ? -5.378 -9.435 0.716 1.00 96.69 86 PHE A C 1
ATOM 668 O O . PHE A 1 86 ? -4.462 -9.323 -0.100 1.00 96.69 86 PHE A O 1
ATOM 675 N N . TYR A 1 87 ? -5.677 -10.611 1.282 1.00 97.44 87 TYR A N 1
ATOM 676 C CA . TYR A 1 87 ? -4.857 -11.816 1.115 1.00 97.44 87 TYR A CA 1
ATOM 677 C C . TYR A 1 87 ? -4.579 -12.130 -0.357 1.00 97.44 87 TYR A C 1
ATOM 679 O O . TYR A 1 87 ? -3.425 -12.305 -0.749 1.00 97.44 87 TYR A O 1
ATOM 687 N N . LYS A 1 88 ? -5.629 -12.124 -1.189 1.00 97.69 88 LYS A N 1
ATOM 688 C CA . LYS A 1 88 ? -5.504 -12.404 -2.621 1.00 97.69 88 LYS A CA 1
ATOM 689 C C . LYS A 1 88 ? -4.607 -11.382 -3.324 1.00 97.69 88 LYS A C 1
ATOM 691 O O . LYS A 1 88 ? -3.675 -11.771 -4.014 1.00 97.69 88 LYS A O 1
ATOM 696 N N . ALA A 1 89 ? -4.855 -10.089 -3.116 1.00 95.94 89 ALA A N 1
ATOM 697 C CA . ALA A 1 89 ? -4.083 -9.025 -3.755 1.00 95.94 89 ALA A CA 1
ATOM 698 C C . ALA A 1 89 ? -2.597 -9.065 -3.362 1.00 95.94 89 ALA A C 1
ATOM 700 O O . ALA A 1 89 ? -1.734 -8.821 -4.200 1.00 95.94 89 ALA A O 1
ATOM 701 N N . ILE A 1 90 ? -2.298 -9.390 -2.101 1.00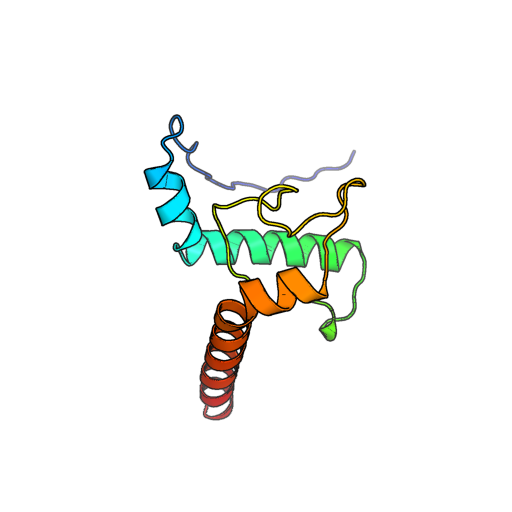 96.69 90 ILE A N 1
ATOM 702 C CA . ILE A 1 90 ? -0.926 -9.560 -1.614 1.00 96.69 90 ILE A CA 1
ATOM 703 C C . ILE A 1 90 ? -0.284 -10.796 -2.257 1.00 96.69 90 ILE A C 1
ATOM 705 O O . ILE A 1 90 ? 0.833 -10.708 -2.761 1.00 96.69 90 ILE A O 1
ATOM 709 N N . SER A 1 91 ? -0.990 -11.930 -2.279 1.00 97.88 91 SER A N 1
ATOM 710 C CA . SER A 1 91 ? -0.498 -13.172 -2.887 1.00 97.88 91 SER A CA 1
ATOM 711 C C . SER A 1 91 ? -0.198 -13.005 -4.377 1.00 97.88 91 SER A C 1
ATOM 713 O O . SER A 1 91 ? 0.852 -13.445 -4.837 1.00 97.88 91 SER A O 1
ATOM 715 N N . ASP A 1 92 ? -1.088 -12.342 -5.120 1.00 96.38 92 ASP A N 1
ATOM 716 C CA . ASP A 1 92 ? -0.906 -12.078 -6.549 1.00 96.38 92 ASP A CA 1
ATOM 717 C C . ASP A 1 92 ? 0.360 -11.233 -6.789 1.00 96.38 92 ASP A C 1
ATOM 719 O O . ASP A 1 92 ? 1.133 -11.515 -7.700 1.00 96.38 92 ASP A O 1
ATOM 723 N N . LYS A 1 93 ? 0.632 -10.238 -5.930 1.00 95.31 93 LYS A N 1
ATOM 724 C CA . LYS A 1 93 ? 1.831 -9.391 -6.038 1.00 95.31 93 LYS A CA 1
ATOM 725 C C . LYS A 1 93 ? 3.126 -10.153 -5.786 1.00 95.31 93 LYS A C 1
ATOM 727 O O . LYS A 1 93 ? 4.091 -9.930 -6.510 1.00 95.31 93 LYS A O 1
ATOM 732 N N . TYR A 1 94 ? 3.154 -11.048 -4.801 1.00 96.88 94 TYR A N 1
ATOM 733 C CA . TYR A 1 94 ? 4.320 -11.910 -4.590 1.00 96.88 94 TYR A CA 1
ATOM 734 C C . TYR A 1 94 ? 4.553 -12.838 -5.786 1.00 96.88 94 TYR A C 1
ATOM 736 O O . TYR A 1 94 ? 5.674 -12.911 -6.273 1.00 96.88 94 TYR A O 1
ATOM 744 N N . ALA A 1 95 ? 3.496 -13.450 -6.326 1.00 96.50 95 ALA A N 1
ATOM 745 C CA . ALA A 1 95 ? 3.612 -14.300 -7.509 1.00 96.50 95 ALA A CA 1
ATOM 746 C C . ALA A 1 95 ? 4.112 -13.530 -8.750 1.00 96.50 95 ALA A C 1
ATOM 748 O O . ALA A 1 95 ? 4.926 -14.050 -9.511 1.00 96.50 95 ALA A O 1
ATOM 749 N N . GLU A 1 96 ? 3.654 -12.287 -8.954 1.00 93.50 96 GLU A N 1
ATOM 750 C CA . GLU A 1 96 ? 4.161 -11.402 -10.013 1.00 93.50 96 GLU A CA 1
ATOM 751 C C . GLU A 1 96 ? 5.663 -11.108 -9.846 1.00 93.50 96 GLU A C 1
ATOM 753 O O . GLU A 1 96 ? 6.407 -11.157 -10.828 1.00 93.50 96 GLU A O 1
ATOM 758 N N . LEU A 1 97 ? 6.113 -10.828 -8.616 1.00 93.56 97 LEU A N 1
ATOM 759 C CA . LEU A 1 97 ? 7.522 -10.559 -8.316 1.00 93.56 97 LEU A CA 1
ATOM 760 C C . LEU A 1 97 ? 8.396 -11.795 -8.549 1.00 93.56 97 LEU A C 1
ATOM 762 O O . LEU A 1 97 ? 9.396 -11.690 -9.255 1.00 93.56 97 LEU A O 1
ATOM 766 N N . ASP A 1 98 ? 7.979 -12.964 -8.059 1.00 94.31 98 ASP A N 1
ATOM 767 C CA . ASP A 1 98 ? 8.702 -14.226 -8.255 1.00 94.31 98 ASP A CA 1
ATOM 768 C C . ASP A 1 98 ? 8.855 -14.562 -9.749 1.00 94.31 98 ASP A C 1
ATOM 770 O O . ASP A 1 98 ? 9.919 -14.986 -10.206 1.00 94.31 98 ASP A O 1
ATOM 774 N N . ALA A 1 99 ? 7.802 -14.326 -10.541 1.00 92.00 99 ALA A N 1
ATOM 775 C CA . ALA A 1 99 ? 7.847 -14.509 -11.988 1.00 92.00 99 ALA A CA 1
ATOM 776 C C . ALA A 1 99 ? 8.814 -13.528 -12.671 1.00 92.00 99 ALA A C 1
ATOM 778 O O . ALA A 1 99 ? 9.470 -13.901 -13.643 1.00 92.00 99 ALA A O 1
ATOM 779 N N . SER A 1 100 ? 8.912 -12.289 -12.180 1.00 83.06 100 SER A N 1
ATOM 780 C CA . SER A 1 100 ? 9.834 -11.284 -12.721 1.00 83.06 100 SER A CA 1
ATOM 781 C C . SER A 1 100 ? 11.297 -11.539 -12.338 1.00 83.06 100 SER A C 1
ATOM 783 O O . SER A 1 100 ? 12.178 -11.392 -13.188 1.00 83.06 100 SER A O 1
ATOM 785 N N . ASP A 1 101 ? 11.553 -12.008 -11.113 1.00 80.75 101 ASP A N 1
ATOM 786 C CA . ASP A 1 101 ? 12.893 -12.332 -10.614 1.00 80.75 101 ASP A CA 1
ATOM 7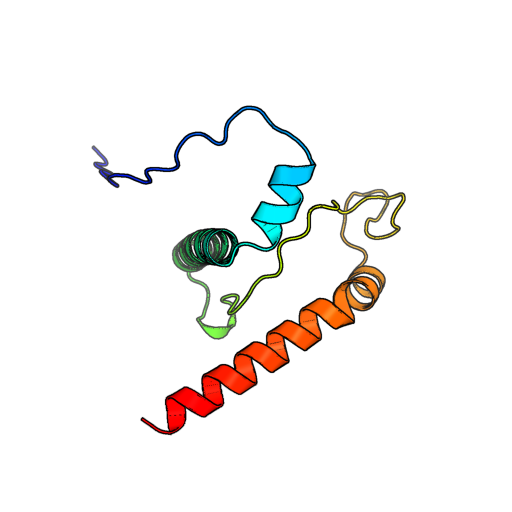87 C C . ASP A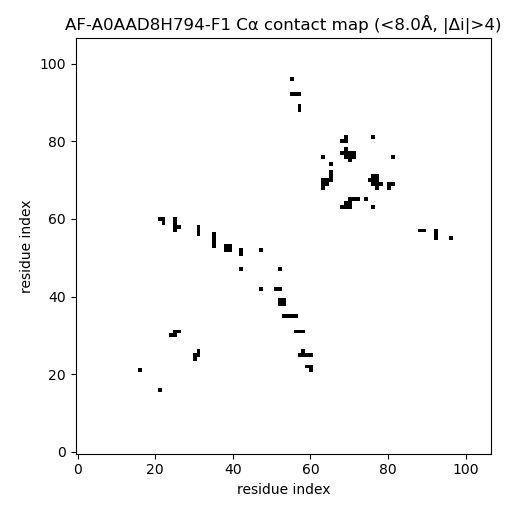 1 101 ? 13.487 -13.528 -11.389 1.00 80.75 101 ASP A C 1
ATOM 789 O O . ASP A 1 101 ? 14.641 -13.487 -11.818 1.00 80.75 101 ASP A O 1
ATOM 793 N N . ALA A 1 102 ? 12.670 -14.540 -11.713 1.00 72.00 102 ALA A N 1
ATOM 794 C CA . ALA A 1 102 ? 13.084 -15.697 -12.519 1.00 72.00 102 ALA A CA 1
ATOM 795 C C . ALA A 1 102 ? 13.486 -15.357 -13.972 1.00 72.00 102 ALA A C 1
ATOM 797 O O . ALA A 1 102 ? 14.145 -16.160 -14.642 1.00 72.00 102 ALA A O 1
ATOM 798 N N . VAL A 1 103 ? 13.076 -14.192 -14.484 1.00 65.38 103 VAL A N 1
ATOM 799 C CA . VAL A 1 103 ? 13.447 -13.710 -15.825 1.00 65.38 103 VAL A CA 1
ATOM 800 C C . VAL A 1 103 ? 14.784 -12.963 -15.797 1.00 65.38 103 VAL A C 1
ATOM 802 O O . VAL A 1 103 ? 15.526 -13.033 -16.774 1.00 65.38 103 VAL A O 1
ATOM 805 N N . GLN A 1 104 ? 15.128 -12.296 -14.690 1.00 58.12 104 GLN A N 1
ATOM 806 C CA . GLN A 1 104 ? 16.370 -11.519 -14.575 1.00 58.12 104 GLN A CA 1
ATOM 807 C C . GLN A 1 104 ? 17.616 -12.392 -14.380 1.00 58.12 104 GLN A C 1
ATOM 809 O O . GLN A 1 104 ? 18.701 -11.999 -14.786 1.00 58.12 104 GLN A O 1
ATOM 814 N N . GLU A 1 105 ? 17.468 -13.597 -13.828 1.00 59.38 105 GLU A N 1
ATOM 815 C CA . GLU A 1 105 ? 18.588 -14.516 -13.567 1.00 59.38 105 GLU A CA 1
ATOM 816 C C . GLU A 1 105 ? 19.030 -15.325 -14.808 1.00 59.38 105 GLU A C 1
ATOM 818 O O . GLU A 1 105 ? 19.994 -16.087 -14.760 1.00 59.38 105 GLU A O 1
ATOM 823 N N . LYS A 1 106 ? 18.331 -15.162 -15.941 1.00 49.75 106 LYS A N 1
ATOM 824 C CA . LYS A 1 106 ? 18.647 -15.808 -17.230 1.00 49.75 106 LYS A CA 1
ATOM 825 C C . LYS A 1 106 ? 19.264 -14.860 -18.268 1.00 49.75 106 LYS A C 1
ATOM 827 O O . LYS A 1 106 ? 19.356 -15.247 -19.435 1.00 49.75 106 LYS A O 1
ATOM 832 N N . VAL A 1 107 ? 19.660 -13.652 -17.864 1.00 41.94 107 VAL A N 1
ATOM 833 C CA . VAL A 1 107 ? 20.359 -12.665 -18.708 1.00 41.94 107 VAL A CA 1
ATOM 834 C C . VAL A 1 107 ? 21.812 -12.538 -18.276 1.00 41.94 107 VAL A C 1
ATOM 836 O O . VAL A 1 107 ? 22.053 -12.431 -17.056 1.00 41.94 107 VAL A O 1
#

Radius of gyration: 17.53 Å; Cα contacts (8 Å, |Δi|>4): 57; chains: 1; bounding box: 38×46×36 Å

Organism: NCBI:txid360622

Solvent-accessible surface area (backbone atoms only — not comparable to full-atom values): 6869 Å² total; per-residue (Å²): 136,87,83,81,86,78,83,78,82,82,69,72,74,80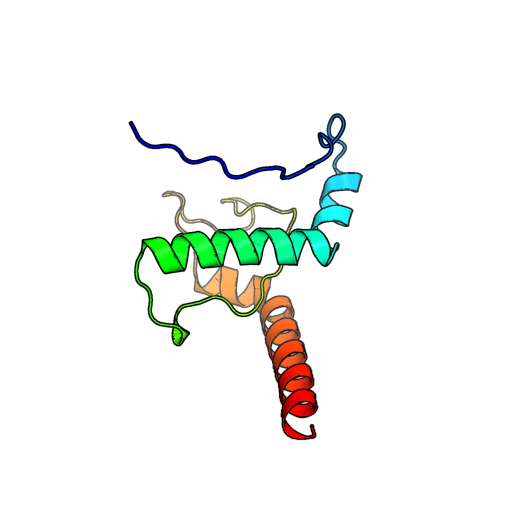,70,87,86,54,75,70,58,52,56,50,45,44,70,35,67,66,53,50,49,52,53,46,53,54,50,51,52,53,38,56,76,69,66,55,57,82,89,75,56,79,92,74,80,83,61,70,80,76,76,83,33,64,88,79,54,27,28,41,100,82,77,40,77,33,60,72,53,44,49,62,75,41,39,65,66,53,49,52,50,52,54,53,48,55,59,52,52,66,57,60,77,76,110

Foldseek 3Di:
DDDDPPDDPPPPPPPDDDLVVVQVLLVDPVNFVVVLVVQVVVCVVVVHDPVPRDPGDGGDSDDDDVVLVQADPVRDGPVVSVCVVCVVVVVVVVVVVVVVVVVVVVD

pLDDT: mean 83.42, std 20.86, range [34.38, 98.31]

Sequence (107 aa):
MNSCVGENLNMKLIPENSCEDLGQLCKDPRARAAVLVDMDAVAQEAQLRKFEYAKAVTLVLEPFTLENGLLTPSFKIKRPQAKEYFYKAISDKYAELDASDAVQEKV